Protein AF-A0A6P1NNB2-F1 (afdb_monomer)

Organism: NCBI:txid2697569

Solvent-accessible surface area (backbone atoms only — not comparable to full-atom values): 4214 Å² total; per-residue (Å²): 105,53,68,40,86,56,35,81,30,75,49,75,44,57,50,79,51,88,94,50,99,70,43,50,80,50,74,51,79,44,77,26,60,36,56,90,64,22,91,78,72,54,48,64,54,84,83,74,59,95,92,58,86,87,80,76,56,69,48,80,73,82,135

Mean predicted aligned error: 4.08 Å

Foldseek 3Di:
DFWDPLQPDWDWDQQADPPDPCGRVDIDTDRHNADPPCVPVVGSDDDADPPDDDDIDDDDDDD

Radius of gyration: 15.64 Å; Cα contacts (8 Å, |Δi|>4): 84; chains: 1; bounding box: 32×37×42 Å

Sequence (63 aa):
MAWGRACPWLQIRTADKPATAADRLGLAVEPMTCPPDAFNSGEDLIQLEPGSSHQAGWSIFAA

pLDDT: mean 94.04, std 7.08, range [67.75, 98.44]

Secondary structure (DSSP, 8-state):
-EE-TT--EEEEE----TT-TTTT---EEEEESS-TTHHHH-TT--PPPTT------EE----

InterPro domains:
  IPR011013 Galactose mutarotase-like domain superfamily [SSF74650] (7-60)
  IPR014718 Glycoside hydrolase-type carbohydrate-binding [G3DSA:2.70.98.10] (1-62)

Structure (mmCIF, N/CA/C/O backbone):
data_AF-A0A6P1NNB2-F1
#
_entry.id   AF-A0A6P1NNB2-F1
#
loop_
_atom_site.group_PDB
_atom_site.id
_atom_site.type_symbol
_atom_site.label_atom_id
_atom_site.label_alt_id
_atom_site.label_comp_id
_atom_site.label_asym_id
_atom_site.label_entity_id
_atom_site.label_seq_id
_atom_site.pdbx_PDB_ins_code
_atom_site.Cartn_x
_atom_site.Cartn_y
_atom_site.Cartn_z
_atom_site.occupancy
_atom_site.B_iso_or_equiv
_atom_site.auth_seq_id
_atom_site.auth_comp_id
_atom_site.auth_asym_id
_atom_site.auth_atom_id
_atom_site.pdbx_PDB_model_num
ATOM 1 N N . MET A 1 1 ? 2.363 -13.904 -4.414 1.00 93.44 1 MET A N 1
ATOM 2 C CA . MET A 1 1 ? 1.959 -13.049 -3.275 1.00 93.44 1 MET A CA 1
ATOM 3 C C . MET A 1 1 ? 0.448 -13.122 -3.125 1.00 93.44 1 MET A C 1
ATOM 5 O O . MET A 1 1 ? -0.231 -13.242 -4.137 1.00 93.44 1 MET A O 1
ATOM 9 N N . ALA A 1 2 ? -0.060 -13.062 -1.897 1.00 96.44 2 ALA A N 1
ATOM 10 C CA . ALA A 1 2 ? -1.479 -12.910 -1.575 1.00 96.44 2 ALA A CA 1
ATOM 11 C C . ALA A 1 2 ? -1.632 -11.909 -0.420 1.00 96.44 2 ALA A C 1
ATOM 13 O O . ALA A 1 2 ? -0.703 -11.751 0.374 1.00 96.44 2 ALA A O 1
ATOM 14 N N . TRP A 1 3 ? -2.781 -11.247 -0.316 1.00 97.31 3 TRP A N 1
ATOM 15 C CA . TRP A 1 3 ? -3.084 -10.275 0.739 1.00 97.31 3 TRP A CA 1
ATOM 16 C C . TRP A 1 3 ? -4.488 -10.487 1.304 1.00 97.31 3 TRP A C 1
ATOM 18 O O . TRP A 1 3 ? -5.349 -11.105 0.675 1.00 97.31 3 TRP A O 1
ATOM 28 N N . GLY A 1 4 ? -4.691 -10.020 2.535 1.00 97.56 4 GLY A N 1
ATOM 29 C CA . GLY A 1 4 ? -5.969 -10.113 3.230 1.00 97.56 4 GLY A CA 1
ATOM 30 C C . GLY A 1 4 ? -7.017 -9.135 2.696 1.00 97.56 4 GLY A C 1
ATOM 31 O O . GLY A 1 4 ? -6.705 -8.142 2.042 1.00 97.56 4 GLY A O 1
ATOM 32 N N . ARG A 1 5 ? -8.283 -9.382 3.054 1.00 96.62 5 ARG A N 1
ATOM 33 C CA . ARG A 1 5 ? -9.429 -8.530 2.675 1.00 96.62 5 ARG A CA 1
ATOM 34 C C . ARG A 1 5 ? -9.370 -7.109 3.243 1.00 96.62 5 ARG A C 1
ATOM 36 O O . ARG A 1 5 ? -10.092 -6.252 2.759 1.00 96.62 5 ARG A O 1
ATOM 43 N N . ALA A 1 6 ? -8.521 -6.870 4.243 1.00 97.44 6 ALA A N 1
ATOM 44 C CA . ALA A 1 6 ? -8.265 -5.539 4.786 1.00 97.44 6 ALA A CA 1
ATOM 45 C C . ALA A 1 6 ? -7.573 -4.602 3.779 1.00 97.44 6 ALA A C 1
ATOM 47 O O . ALA A 1 6 ? -7.574 -3.399 3.996 1.00 97.44 6 ALA A O 1
ATOM 48 N N . CYS A 1 7 ? -7.008 -5.130 2.687 1.00 97.81 7 CYS A N 1
ATOM 49 C CA . CYS A 1 7 ? -6.384 -4.344 1.625 1.00 97.81 7 CYS A CA 1
ATOM 50 C C . CYS A 1 7 ? -7.217 -4.407 0.329 1.00 97.81 7 CYS A C 1
ATOM 52 O O . CYS A 1 7 ? -6.894 -5.214 -0.550 1.00 97.81 7 CYS A O 1
ATOM 54 N N . PRO A 1 8 ? -8.311 -3.629 0.197 1.00 96.62 8 PRO A N 1
ATOM 55 C CA . PRO A 1 8 ? -9.125 -3.627 -1.018 1.00 96.62 8 PRO A CA 1
ATOM 56 C C . PRO A 1 8 ? -8.471 -2.864 -2.180 1.00 96.62 8 PRO A C 1
ATOM 58 O O . PRO A 1 8 ? -8.846 -3.079 -3.331 1.00 96.62 8 PRO A O 1
ATOM 61 N N . TRP A 1 9 ? -7.468 -2.028 -1.898 1.00 98.00 9 TRP A N 1
ATOM 62 C CA . TRP A 1 9 ? -6.749 -1.236 -2.892 1.00 98.00 9 TRP A CA 1
ATOM 63 C C . TRP A 1 9 ? -5.379 -1.833 -3.201 1.00 98.00 9 TRP A C 1
ATOM 65 O O . TRP A 1 9 ? -4.753 -2.484 -2.361 1.00 98.00 9 TRP A O 1
ATOM 75 N N . LEU A 1 10 ? -4.895 -1.585 -4.418 1.00 97.38 10 LEU A N 1
ATOM 76 C CA . LEU A 1 10 ? -3.573 -2.015 -4.855 1.00 97.38 10 LEU A CA 1
ATOM 77 C C . LEU A 1 10 ? -2.867 -0.890 -5.610 1.00 97.38 10 LEU A C 1
ATOM 79 O O . LEU A 1 10 ? -3.374 -0.414 -6.626 1.00 97.38 10 LEU A O 1
ATOM 83 N N . GLN A 1 11 ? -1.674 -0.514 -5.149 1.00 97.38 11 GLN A N 1
ATOM 84 C CA . GLN A 1 11 ? -0.773 0.361 -5.891 1.00 97.38 11 GLN A CA 1
ATOM 85 C C . GLN A 1 11 ? 0.257 -0.485 -6.649 1.00 97.38 11 GLN A C 1
ATOM 87 O O . GLN A 1 11 ? 0.894 -1.381 -6.093 1.00 97.38 11 GLN A O 1
ATOM 92 N N . ILE A 1 12 ? 0.401 -0.204 -7.945 1.00 96.56 12 ILE A N 1
ATOM 93 C CA . ILE A 1 12 ? 1.348 -0.881 -8.830 1.00 96.56 12 ILE A CA 1
ATOM 94 C C . ILE A 1 12 ? 2.351 0.135 -9.365 1.00 96.56 12 ILE A C 1
ATOM 96 O O . ILE A 1 12 ? 1.969 1.121 -9.998 1.00 96.56 12 ILE A O 1
ATOM 100 N N . ARG A 1 13 ? 3.645 -0.143 -9.182 1.00 94.12 13 ARG A N 1
ATOM 101 C CA . ARG A 1 13 ? 4.736 0.658 -9.753 1.00 94.12 13 ARG A CA 1
ATOM 102 C C . ARG A 1 13 ? 5.636 -0.227 -10.605 1.00 94.12 13 ARG A C 1
ATOM 104 O O . ARG A 1 13 ? 6.286 -1.138 -10.106 1.00 94.12 13 ARG A O 1
ATOM 111 N N . THR A 1 14 ? 5.726 0.089 -11.893 1.00 93.00 14 THR A N 1
ATOM 112 C CA . THR A 1 14 ? 6.499 -0.664 -12.901 1.00 93.00 14 THR A CA 1
ATOM 113 C C . THR A 1 14 ? 7.978 -0.277 -12.979 1.00 93.00 14 THR A C 1
ATOM 115 O O . THR A 1 14 ? 8.644 -0.617 -13.946 1.00 93.00 14 THR A O 1
ATOM 118 N N . ALA A 1 15 ? 8.489 0.466 -11.993 1.00 91.25 15 ALA A N 1
ATOM 119 C CA . ALA A 1 15 ? 9.867 0.956 -11.940 1.00 91.25 15 ALA A CA 1
ATOM 120 C C . ALA A 1 15 ? 10.378 1.631 -13.235 1.00 91.25 15 ALA A C 1
ATOM 122 O O . ALA A 1 15 ? 11.558 1.499 -13.567 1.00 91.25 15 ALA A O 1
ATOM 123 N N . ASP A 1 16 ? 9.518 2.358 -13.959 1.00 89.5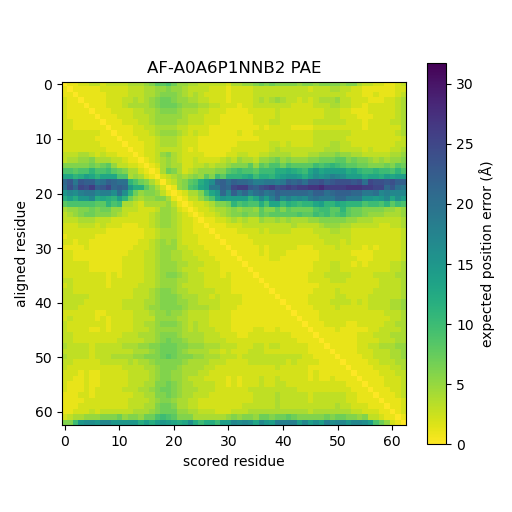0 16 ASP A N 1
ATOM 124 C CA . ASP A 1 16 ? 9.957 3.176 -15.091 1.00 89.50 16 ASP A CA 1
ATOM 125 C C . ASP A 1 16 ? 10.987 4.233 -14.661 1.00 89.50 16 ASP A C 1
ATOM 127 O O . ASP A 1 16 ? 10.811 4.924 -13.649 1.00 89.50 16 ASP A O 1
ATOM 131 N N . LYS A 1 17 ? 12.082 4.317 -15.422 1.00 82.44 17 LYS A N 1
ATOM 132 C CA . LYS A 1 17 ? 13.199 5.247 -15.232 1.00 82.44 17 LYS A CA 1
ATOM 133 C C . LYS A 1 17 ? 13.596 5.856 -16.579 1.00 82.44 17 LYS A C 1
ATOM 135 O O . LYS A 1 17 ? 13.839 5.111 -17.530 1.00 82.44 17 LYS A O 1
ATOM 140 N N . PRO A 1 18 ? 13.754 7.187 -16.679 1.00 78.69 18 PR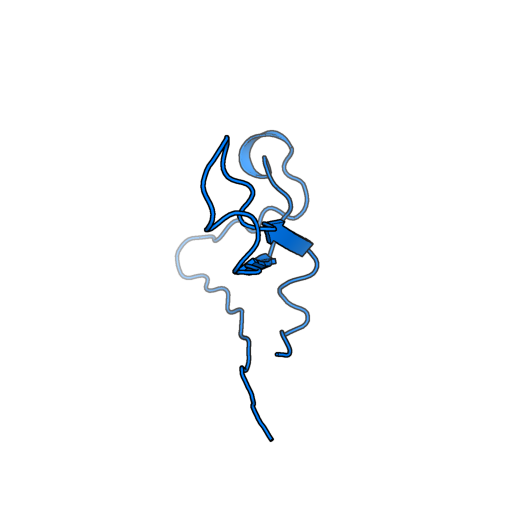O A N 1
ATOM 141 C CA . PRO A 1 18 ? 14.214 7.802 -17.917 1.00 78.69 18 PRO A CA 1
ATOM 142 C C . PRO A 1 18 ? 15.624 7.314 -18.288 1.00 78.69 18 PRO A C 1
ATOM 144 O O . PRO A 1 18 ? 16.551 7.433 -17.491 1.00 78.69 18 PRO A O 1
ATOM 147 N N . ALA A 1 19 ? 15.778 6.795 -19.509 1.00 67.75 19 ALA A N 1
ATOM 148 C CA . ALA A 1 19 ? 17.055 6.604 -20.208 1.00 67.75 19 ALA A CA 1
ATOM 149 C C . ALA A 1 19 ? 18.153 5.811 -19.462 1.00 67.75 19 ALA A C 1
ATOM 151 O O . ALA A 1 19 ? 19.332 6.160 -19.529 1.00 67.75 19 ALA A O 1
ATOM 152 N N . THR A 1 20 ? 17.803 4.702 -18.803 1.00 72.06 20 THR A N 1
ATOM 153 C CA . THR A 1 20 ? 18.806 3.749 -18.289 1.00 72.06 20 THR A CA 1
ATOM 154 C C . THR A 1 20 ? 18.500 2.329 -18.750 1.00 72.06 20 THR A C 1
ATOM 156 O O . THR A 1 20 ? 17.341 1.964 -18.913 1.00 72.06 20 THR A O 1
ATOM 159 N N . ALA A 1 21 ? 19.533 1.495 -18.905 1.00 69.94 21 ALA A N 1
ATOM 160 C CA . ALA A 1 21 ? 19.382 0.065 -19.207 1.00 69.94 21 ALA A CA 1
ATOM 161 C C . ALA A 1 21 ? 18.642 -0.729 -18.104 1.00 69.94 21 ALA A C 1
ATOM 163 O O . ALA A 1 21 ? 18.357 -1.908 -18.281 1.00 69.94 21 ALA A O 1
ATOM 164 N N . ALA A 1 22 ? 18.342 -0.092 -16.968 1.00 78.50 22 ALA A N 1
ATOM 165 C CA . ALA A 1 22 ? 17.647 -0.667 -15.822 1.00 78.50 22 ALA A CA 1
ATOM 166 C C . ALA A 1 22 ? 16.164 -0.245 -15.731 1.00 78.50 22 ALA A C 1
ATOM 168 O O . ALA A 1 22 ? 15.583 -0.271 -14.643 1.00 78.50 2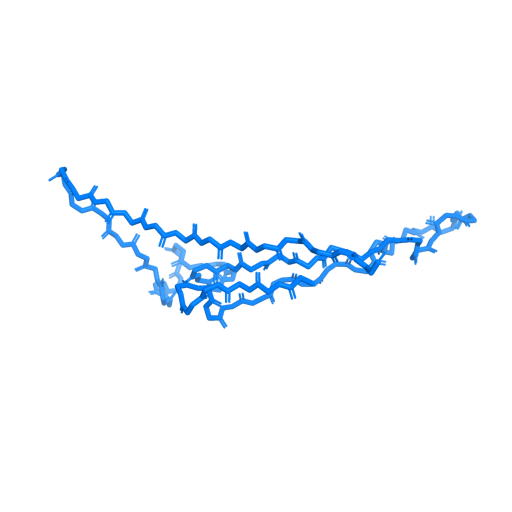2 ALA A O 1
ATOM 169 N N . ASP A 1 23 ? 15.565 0.175 -16.849 1.00 87.81 23 ASP A N 1
ATOM 170 C CA . ASP A 1 23 ? 14.139 0.492 -16.948 1.00 87.81 23 ASP A CA 1
ATOM 171 C C . ASP A 1 23 ? 13.277 -0.770 -16.763 1.00 87.81 23 ASP A C 1
ATOM 173 O O . ASP A 1 23 ? 13.550 -1.812 -17.361 1.00 87.81 23 ASP A O 1
ATOM 177 N N . ARG A 1 24 ? 12.237 -0.684 -15.923 1.00 87.38 24 ARG A N 1
ATOM 178 C CA . ARG A 1 24 ? 11.225 -1.743 -15.717 1.00 87.38 24 ARG A CA 1
ATOM 179 C C . ARG A 1 24 ? 11.749 -3.124 -15.294 1.00 87.38 24 ARG A C 1
ATOM 181 O O . ARG A 1 24 ? 11.113 -4.140 -15.559 1.00 87.38 24 ARG A O 1
ATOM 188 N N . LEU A 1 25 ? 12.874 -3.178 -14.580 1.00 90.56 25 LEU A N 1
ATOM 189 C CA . LEU A 1 25 ? 13.424 -4.436 -14.045 1.00 90.56 25 LEU A CA 1
ATOM 190 C C . LEU A 1 25 ? 12.696 -4.970 -12.800 1.00 90.56 25 LEU A C 1
ATOM 192 O O . LEU A 1 25 ? 12.949 -6.094 -12.375 1.00 90.56 25 LEU A O 1
ATOM 196 N N . GLY A 1 26 ? 11.824 -4.168 -12.189 1.00 89.94 26 GLY A N 1
ATOM 197 C CA . GLY A 1 26 ? 11.092 -4.534 -10.982 1.00 89.94 26 GLY A CA 1
ATOM 198 C C . GLY A 1 26 ? 9.633 -4.107 -11.053 1.00 89.94 26 GLY A C 1
ATOM 199 O O . GLY A 1 26 ? 9.280 -3.157 -11.750 1.00 89.94 26 GLY A O 1
ATOM 200 N N . LEU A 1 27 ? 8.796 -4.809 -10.296 1.00 93.00 27 LEU A N 1
ATOM 201 C CA . LEU A 1 27 ? 7.386 -4.494 -10.114 1.00 93.00 27 LEU A CA 1
ATOM 202 C C . LEU A 1 27 ? 7.103 -4.415 -8.616 1.00 93.00 27 LEU A C 1
ATOM 204 O O . LEU A 1 27 ? 7.239 -5.417 -7.914 1.00 93.00 27 LEU A O 1
ATOM 208 N N . ALA A 1 28 ? 6.701 -3.241 -8.137 1.00 95.19 28 ALA A N 1
ATOM 209 C CA . ALA A 1 28 ? 6.125 -3.127 -6.807 1.00 95.19 28 ALA A CA 1
ATOM 210 C C . ALA A 1 28 ? 4.635 -3.476 -6.875 1.00 95.19 28 ALA A C 1
ATOM 212 O O . ALA A 1 28 ? 3.914 -3.001 -7.759 1.00 95.19 28 ALA A O 1
ATOM 213 N N . VAL A 1 29 ? 4.208 -4.322 -5.942 1.00 96.88 29 VAL A N 1
ATOM 214 C CA . VAL A 1 29 ? 2.819 -4.718 -5.717 1.00 96.88 29 VAL A CA 1
ATOM 215 C C . VAL A 1 29 ? 2.518 -4.374 -4.266 1.00 96.88 29 VAL A C 1
ATOM 217 O O . VAL A 1 29 ? 3.052 -5.016 -3.362 1.00 96.88 29 VAL A O 1
ATOM 220 N N . GLU A 1 30 ? 1.724 -3.332 -4.048 1.00 97.38 30 GLU A N 1
ATOM 221 C CA . GLU A 1 30 ? 1.539 -2.707 -2.735 1.00 97.38 30 GLU A CA 1
ATOM 222 C C . GLU A 1 30 ? 0.058 -2.792 -2.326 1.00 97.38 30 GLU A C 1
ATOM 224 O O . GLU A 1 30 ? -0.745 -1.974 -2.782 1.00 97.38 30 GLU A O 1
ATOM 229 N N . PRO A 1 31 ? 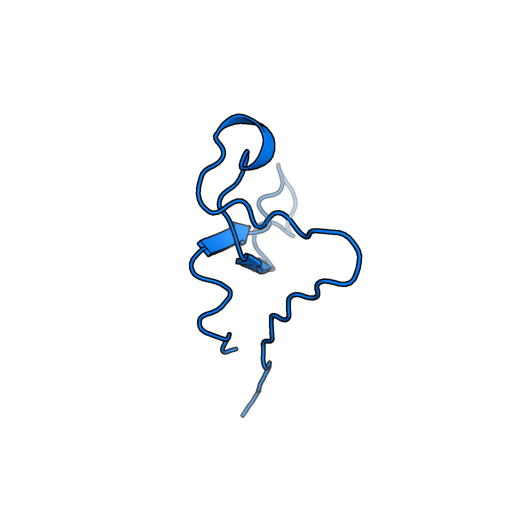-0.352 -3.801 -1.528 1.00 97.88 31 PRO A N 1
ATOM 230 C CA . PRO A 1 31 ? -1.706 -3.878 -0.978 1.00 97.88 31 PRO A CA 1
ATOM 231 C C . PRO A 1 31 ? -1.943 -2.763 0.044 1.00 97.88 31 PRO A C 1
ATOM 233 O O . PRO A 1 31 ? -1.186 -2.629 1.003 1.00 97.88 31 PRO A O 1
ATOM 236 N N . MET A 1 32 ? -3.018 -2.000 -0.136 1.00 98.00 32 MET A N 1
ATOM 237 C CA . MET A 1 32 ? -3.337 -0.811 0.657 1.00 98.00 32 MET A CA 1
ATOM 238 C C . MET A 1 32 ? -4.744 -0.915 1.248 1.00 98.00 32 MET A C 1
ATOM 240 O O . MET A 1 32 ? -5.656 -1.463 0.627 1.00 98.00 32 MET A O 1
ATOM 244 N N . THR A 1 33 ? -4.929 -0.383 2.454 1.00 98.00 33 THR A N 1
ATOM 245 C CA . THR A 1 33 ? -6.228 -0.361 3.150 1.00 98.00 33 THR A CA 1
ATOM 246 C C . THR A 1 33 ? -7.184 0.706 2.612 1.00 98.00 33 THR A C 1
ATOM 248 O O . THR A 1 33 ? -8.380 0.611 2.846 1.00 98.00 33 THR A O 1
ATOM 251 N N . CYS A 1 34 ? -6.665 1.698 1.886 1.00 98.31 34 CYS A N 1
ATOM 252 C CA . CYS A 1 34 ? -7.387 2.853 1.350 1.00 98.31 34 CYS A CA 1
ATOM 253 C C . CYS A 1 34 ? -6.751 3.299 0.011 1.00 98.31 34 CYS A C 1
ATOM 255 O O . CYS A 1 34 ? -5.622 2.877 -0.286 1.00 98.31 34 CYS A O 1
ATOM 257 N N . PRO A 1 35 ? -7.440 4.112 -0.811 1.00 98.19 35 PRO A N 1
ATOM 258 C CA . PRO A 1 35 ? -6.880 4.660 -2.041 1.00 98.19 35 PRO A CA 1
ATOM 259 C C . PRO A 1 35 ? -5.819 5.736 -1.757 1.00 98.19 35 PRO A C 1
ATOM 261 O O . PRO A 1 35 ? -5.698 6.231 -0.630 1.00 98.19 35 PRO A O 1
ATOM 264 N N . PRO A 1 36 ? -5.044 6.154 -2.779 1.00 97.88 36 PRO A N 1
ATOM 265 C CA . PRO A 1 36 ? -4.270 7.386 -2.673 1.00 97.88 36 PRO A CA 1
ATOM 266 C C . PRO A 1 36 ? -5.185 8.564 -2.314 1.00 97.88 36 PRO A C 1
ATOM 268 O O . PRO A 1 36 ? -6.349 8.596 -2.696 1.00 97.88 36 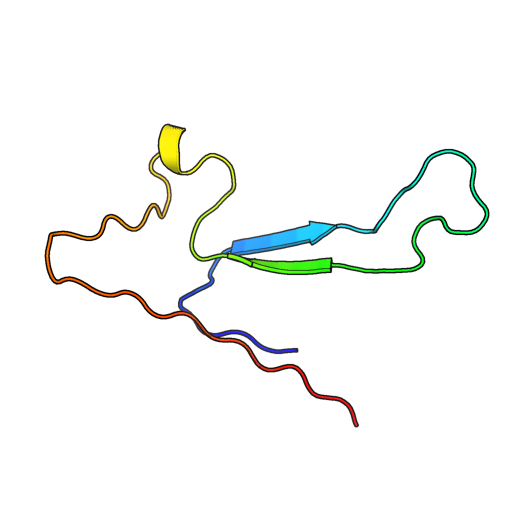PRO A O 1
ATOM 271 N N . ASP A 1 37 ? -4.631 9.549 -1.608 1.00 97.62 37 ASP A N 1
ATOM 272 C CA . ASP A 1 37 ? -5.338 10.775 -1.207 1.00 97.62 37 ASP A CA 1
ATOM 273 C C . ASP A 1 37 ? -6.467 10.601 -0.163 1.00 97.62 37 ASP A C 1
ATOM 275 O O . ASP A 1 37 ? -7.238 11.527 0.083 1.00 97.62 37 ASP A O 1
ATOM 279 N N . ALA A 1 38 ? -6.530 9.457 0.534 1.00 98.25 38 ALA A N 1
ATOM 280 C CA . ALA A 1 38 ? -7.586 9.146 1.509 1.00 98.25 38 ALA A CA 1
ATOM 281 C C . ALA A 1 38 ? -7.751 10.169 2.654 1.00 98.25 38 ALA A C 1
ATOM 283 O O . ALA A 1 38 ? -8.850 10.325 3.177 1.00 98.25 38 ALA A O 1
ATOM 284 N N . PHE A 1 39 ? -6.703 10.908 3.042 1.00 97.31 39 PHE A N 1
ATOM 285 C CA . PHE A 1 39 ? -6.836 11.978 4.046 1.00 97.31 39 PHE A CA 1
ATOM 286 C C . PHE A 1 39 ? -7.644 13.183 3.549 1.00 97.31 39 PHE A C 1
ATOM 288 O O . PHE A 1 39 ? -8.253 13.873 4.364 1.00 97.31 39 PHE A O 1
ATOM 295 N N . ASN A 1 40 ? -7.652 13.437 2.239 1.00 98.25 40 ASN A N 1
ATOM 296 C CA . ASN A 1 40 ? -8.437 14.513 1.638 1.00 98.25 40 ASN A CA 1
ATOM 297 C C . ASN A 1 40 ? -9.812 14.011 1.181 1.00 98.25 40 ASN A C 1
ATOM 299 O O . ASN A 1 40 ? -10.812 14.690 1.407 1.00 98.25 40 ASN A O 1
ATOM 303 N N . SER A 1 41 ? -9.877 12.831 0.552 1.00 97.75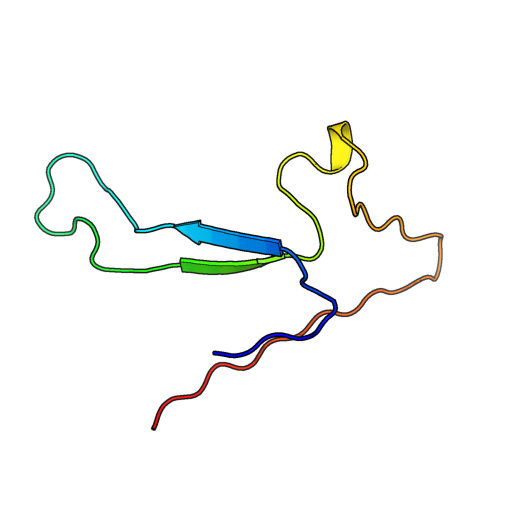 41 SER A N 1
ATOM 304 C CA . SER A 1 41 ? -11.132 12.280 0.022 1.00 97.75 41 SER A CA 1
ATOM 305 C C . SER A 1 41 ? -12.016 11.632 1.092 1.00 97.75 41 SER A C 1
ATOM 307 O O . SER A 1 41 ? -13.231 11.552 0.915 1.00 97.75 41 SER A O 1
ATOM 309 N N . GLY A 1 42 ? -11.421 11.147 2.186 1.00 97.81 42 GLY A N 1
ATOM 310 C CA . GLY A 1 42 ? -12.086 10.325 3.198 1.00 97.81 42 GLY A CA 1
ATOM 311 C C . GLY A 1 42 ? -12.444 8.909 2.726 1.00 97.81 42 GLY A C 1
ATOM 312 O O . GLY A 1 42 ? -12.955 8.122 3.521 1.00 97.81 42 GLY A O 1
ATOM 313 N N . GLU A 1 43 ? -12.189 8.565 1.461 1.00 98.25 43 GLU A N 1
ATOM 314 C CA . GLU A 1 43 ? -12.540 7.264 0.888 1.00 98.25 43 GLU A CA 1
ATOM 315 C C . GLU A 1 43 ? -11.725 6.151 1.551 1.00 98.25 43 GLU A C 1
ATOM 317 O O . GLU A 1 43 ? -10.500 6.232 1.621 1.00 98.25 43 GLU A O 1
ATOM 322 N N . ASP A 1 44 ? -12.421 5.140 2.081 1.00 97.50 44 ASP A N 1
ATOM 323 C CA . ASP A 1 44 ? -11.873 4.004 2.836 1.00 97.50 44 ASP A CA 1
ATOM 324 C C . ASP A 1 44 ? -10.833 4.372 3.917 1.00 97.50 44 ASP A C 1
ATOM 326 O O . ASP A 1 44 ? -10.048 3.530 4.363 1.00 97.50 44 ASP A O 1
ATOM 330 N N . LEU A 1 45 ? -10.832 5.6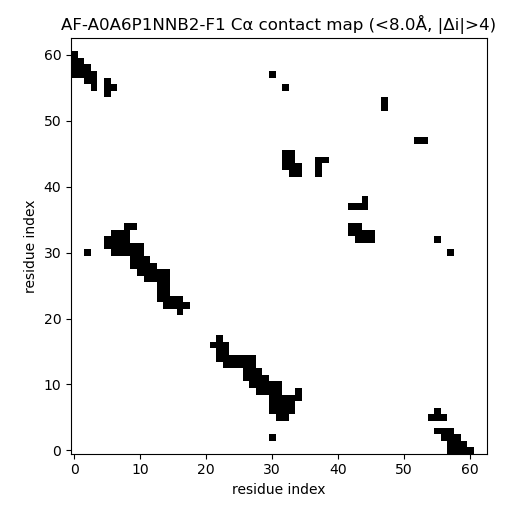26 4.385 1.00 97.69 45 LEU A N 1
ATOM 331 C CA . LEU A 1 45 ? -9.936 6.084 5.436 1.00 97.69 45 LEU A CA 1
ATOM 332 C C . LEU A 1 45 ? -10.317 5.410 6.757 1.00 97.69 45 LEU A C 1
ATOM 334 O O . LEU A 1 45 ? -11.418 5.579 7.280 1.00 97.69 45 LEU A O 1
ATOM 338 N N . ILE A 1 46 ? -9.370 4.677 7.335 1.00 97.44 46 ILE A N 1
ATOM 339 C CA . ILE A 1 46 ? -9.551 4.034 8.635 1.00 97.44 46 ILE A CA 1
ATOM 340 C C . ILE A 1 46 ? -9.093 4.999 9.725 1.00 97.44 46 ILE A C 1
ATOM 342 O O . ILE A 1 46 ? -7.895 5.201 9.928 1.00 97.44 46 ILE A O 1
ATOM 346 N N . GLN A 1 47 ? -10.047 5.567 10.458 1.00 97.12 47 GLN A N 1
ATOM 347 C CA . GLN A 1 47 ? -9.776 6.352 11.658 1.00 97.12 47 GLN A CA 1
ATOM 348 C C . GLN A 1 47 ? -9.742 5.439 12.890 1.00 97.12 47 GLN A C 1
ATOM 350 O O . GLN A 1 47 ? -10.661 4.656 13.124 1.00 97.12 47 GLN A O 1
ATOM 355 N N . LEU A 1 48 ? -8.676 5.541 13.688 1.00 97.69 48 LEU A N 1
ATOM 356 C CA . LEU A 1 48 ? -8.536 4.805 14.943 1.00 97.69 48 LEU A CA 1
ATOM 357 C C . LEU A 1 48 ? -8.789 5.729 16.130 1.00 97.69 48 LEU A C 1
ATOM 359 O O . L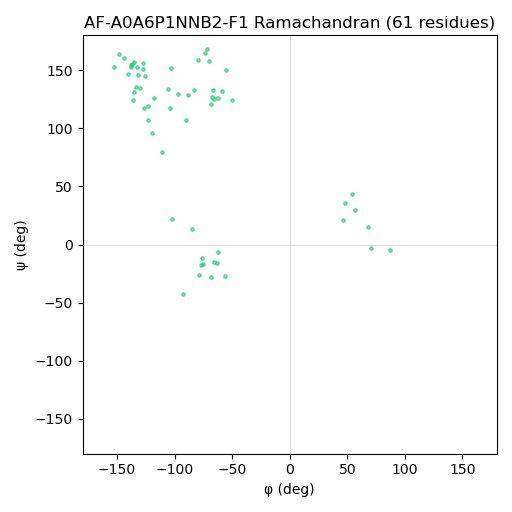EU A 1 48 ? -8.029 6.665 16.367 1.00 97.69 48 LEU A O 1
ATOM 363 N N . GLU A 1 49 ? -9.823 5.418 16.906 1.00 98.19 49 GLU A N 1
ATOM 364 C CA . GLU A 1 49 ? -10.051 6.055 18.203 1.00 98.19 49 GLU A CA 1
ATOM 365 C C . GLU A 1 49 ? -8.996 5.607 19.231 1.00 98.19 49 GLU A C 1
ATOM 367 O O . GLU A 1 49 ? -8.421 4.519 19.086 1.00 98.19 49 GLU A O 1
ATOM 372 N N . PRO A 1 50 ? -8.748 6.382 20.305 1.00 98.44 50 PRO A N 1
ATOM 373 C CA . PRO A 1 50 ? -7.814 5.996 21.358 1.00 98.44 50 PRO A CA 1
ATOM 374 C C . PRO A 1 50 ? -8.071 4.576 21.889 1.00 98.44 50 PRO A C 1
ATOM 376 O O . PRO A 1 50 ? -9.171 4.246 22.323 1.00 98.44 50 PRO A O 1
ATOM 379 N N . GLY A 1 51 ? -7.041 3.726 21.848 1.00 98.44 51 GLY A N 1
ATOM 380 C CA . GLY A 1 51 ? -7.117 2.317 22.262 1.00 98.44 51 GLY A CA 1
ATOM 381 C C . GLY A 1 51 ?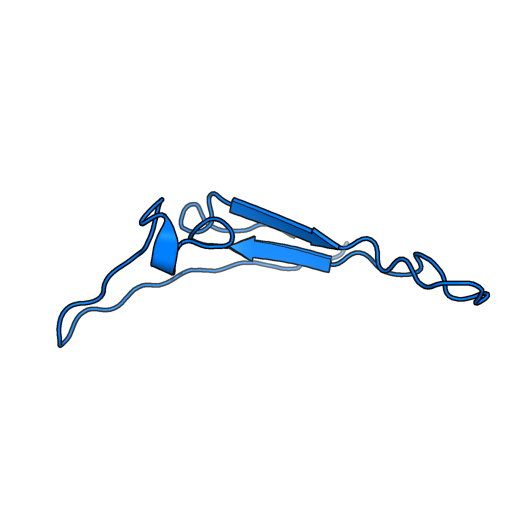 -7.559 1.333 21.171 1.00 98.44 51 GLY A C 1
ATOM 382 O O . GLY A 1 51 ? -7.521 0.125 21.401 1.00 98.44 51 GLY A O 1
ATOM 383 N N . SER A 1 52 ? -7.936 1.814 19.984 1.00 98.38 52 SER A N 1
ATOM 384 C CA . SER A 1 52 ? -8.302 0.960 18.847 1.00 98.38 52 SER A CA 1
ATOM 385 C C . SER A 1 52 ? -7.072 0.413 18.117 1.00 98.38 52 SER A C 1
ATOM 387 O O . SER A 1 52 ? -5.979 0.974 18.187 1.00 98.38 52 SER A O 1
ATOM 389 N N . SER A 1 53 ? -7.256 -0.680 17.373 1.00 97.81 53 SER A N 1
ATOM 390 C CA . SER A 1 53 ? -6.217 -1.257 16.513 1.00 97.81 53 SER A CA 1
ATOM 391 C C . SER A 1 53 ? -6.792 -1.692 15.168 1.00 97.81 53 SER A C 1
ATOM 393 O O . SER A 1 53 ? -7.968 -2.036 15.063 1.00 97.81 53 SER A O 1
ATOM 395 N N . HIS A 1 54 ? -5.945 -1.690 14.143 1.00 97.38 54 HIS A N 1
ATOM 396 C CA . HIS A 1 54 ? -6.248 -2.238 12.826 1.00 97.38 54 HIS A CA 1
ATOM 397 C C . HIS A 1 54 ? -5.101 -3.143 12.379 1.00 97.38 54 HIS A C 1
ATOM 399 O O . HIS A 1 54 ? -3.942 -2.894 12.713 1.00 97.38 54 HIS A O 1
ATOM 405 N N . GLN A 1 55 ? -5.424 -4.208 11.648 1.00 97.88 55 GLN A N 1
ATOM 406 C CA . GLN A 1 55 ? -4.453 -5.187 11.169 1.00 97.88 55 GLN A CA 1
ATOM 407 C C . GLN A 1 55 ? -4.698 -5.481 9.691 1.00 97.88 55 GLN A C 1
ATOM 409 O O . GLN A 1 55 ? -5.826 -5.736 9.272 1.00 97.88 55 GLN A O 1
ATOM 414 N N . ALA A 1 56 ? -3.610 -5.511 8.931 1.00 97.06 56 ALA A N 1
ATOM 415 C CA . ALA A 1 56 ? -3.561 -5.965 7.553 1.00 97.06 56 ALA A CA 1
ATOM 416 C C . ALA A 1 56 ? -2.375 -6.922 7.401 1.00 97.06 56 ALA A C 1
ATOM 418 O O . ALA A 1 56 ? -1.404 -6.847 8.155 1.00 97.06 56 ALA A O 1
ATOM 419 N N . GLY A 1 57 ? -2.456 -7.845 6.447 1.00 96.50 57 GLY A N 1
ATOM 420 C CA . GLY A 1 57 ? -1.432 -8.866 6.275 1.00 96.50 57 GLY A CA 1
ATOM 421 C C . GLY A 1 57 ? -1.343 -9.368 4.845 1.00 96.50 57 GLY A C 1
ATOM 422 O O . GLY A 1 57 ? -2.324 -9.359 4.095 1.00 96.50 57 GLY A O 1
ATOM 423 N N . TRP A 1 58 ? -0.150 -9.826 4.485 1.00 96.94 58 TRP A N 1
ATOM 424 C CA . TRP A 1 58 ? 0.163 -10.417 3.193 1.00 96.94 58 TRP A CA 1
ATOM 425 C C . TRP A 1 58 ? 1.177 -11.545 3.349 1.00 96.94 58 TRP A C 1
ATOM 427 O O . TRP A 1 58 ? 1.891 -11.653 4.345 1.00 96.94 58 TRP A O 1
ATOM 437 N N . SER A 1 59 ? 1.239 -12.399 2.337 1.00 97.00 59 SER A N 1
ATOM 438 C CA . SER A 1 59 ? 2.202 -13.488 2.252 1.00 97.00 59 SER A CA 1
ATOM 439 C C . SER A 1 59 ? 2.883 -13.470 0.895 1.00 97.00 59 SER A C 1
ATOM 441 O O . SER A 1 59 ? 2.242 -13.344 -0.154 1.00 97.00 59 SER A O 1
ATOM 443 N N . ILE A 1 60 ? 4.202 -13.618 0.919 1.00 96.12 60 ILE A N 1
ATOM 444 C CA . ILE A 1 60 ? 5.030 -13.808 -0.267 1.00 96.12 60 ILE A CA 1
ATOM 445 C C . ILE A 1 60 ? 5.449 -15.271 -0.275 1.00 96.12 60 ILE A C 1
ATOM 447 O O . ILE A 1 60 ? 5.829 -15.824 0.751 1.00 96.12 60 ILE A O 1
ATOM 451 N N . PHE A 1 61 ? 5.332 -15.897 -1.434 1.00 96.62 61 PHE A N 1
ATOM 452 C CA . PHE A 1 61 ? 5.629 -17.304 -1.637 1.00 96.62 61 PHE A CA 1
ATOM 453 C C . PHE A 1 61 ? 6.315 -17.462 -2.990 1.00 96.62 61 PHE A C 1
ATOM 455 O O . PHE A 1 61 ? 6.019 -16.713 -3.927 1.00 96.62 61 PHE A O 1
ATOM 462 N N . ALA A 1 62 ? 7.225 -18.425 -3.059 1.00 94.38 62 ALA A N 1
ATOM 463 C CA . ALA A 1 62 ? 7.900 -18.889 -4.263 1.00 94.38 62 ALA A CA 1
ATOM 464 C C . ALA A 1 62 ? 7.737 -20.415 -4.341 1.00 94.38 62 ALA A C 1
ATOM 466 O O . ALA A 1 62 ? 7.462 -21.044 -3.317 1.00 94.38 62 ALA A O 1
ATOM 467 N N . ALA A 1 63 ? 7.833 -20.967 -5.551 1.00 84.44 63 ALA A N 1
ATOM 468 C CA . ALA A 1 63 ? 7.765 -22.409 -5.784 1.00 84.44 63 ALA A CA 1
ATOM 469 C C . ALA A 1 63 ? 9.056 -23.112 -5.351 1.00 84.44 63 ALA A C 1
ATOM 471 O O . ALA A 1 63 ? 10.132 -22.486 -5.495 1.00 84.44 63 ALA A O 1
#